Protein AF-A0AAV7I425-F1 (afdb_monomer)

Secondary structure (DSSP, 8-state):
----TTHHHHS-TT-S-EEEEEEE--GGGHHHHHHH---PPPTT---TT-TTSS-EEEBS-HHHHHTTS--EEETTEEEEEEEEEEEE--SEEEESS----S-PPTT--EEEE-EEEEEEEEEEEGGGEEEEEEEEEEPP-SS--SEEE-EEEES-GGGEEEEEEEEEEEP---

Foldseek 3Di:
DDDAPCLVVLAPLPFDDKAFWKAAAEPVCVVVCRNPNDDFDDPPDDDDPPLAEGFGKTFLDPVVSVVRFCWDQDPNWTKGKMFTKTFRQHAEDEDQGRDHHPDDDPRGFKYKHDAQKDQPDWDADPSRYIRGDDDIDGDDDPDHGPHHGMMMTGDDSSRIDTDDMDMDTDDDDD

pLDDT: mean 83.62, std 12.72, range [45.97, 97.69]

Structure (mmCIF, N/CA/C/O backbone):
data_AF-A0AAV7I425-F1
#
_entry.id   AF-A0AAV7I425-F1
#
loop_
_atom_site.group_PDB
_atom_site.id
_atom_site.type_symbol
_atom_site.label_atom_id
_atom_site.label_alt_id
_atom_site.label_comp_id
_atom_site.label_asym_id
_atom_site.label_entity_id
_atom_site.label_seq_id
_atom_site.pdbx_PDB_ins_code
_atom_site.Cartn_x
_atom_site.Cartn_y
_atom_site.Cartn_z
_atom_site.occupancy
_atom_site.B_iso_or_equiv
_atom_site.auth_seq_id
_atom_site.auth_comp_id
_atom_site.auth_asym_id
_atom_site.auth_atom_id
_atom_site.pdbx_PDB_model_num
ATOM 1 N N . MET A 1 1 ? -5.004 -18.587 -1.467 1.00 57.72 1 MET A N 1
ATOM 2 C CA . MET A 1 1 ? -5.649 -17.370 -0.925 1.00 57.72 1 MET A CA 1
ATOM 3 C C . MET A 1 1 ? -5.497 -17.418 0.582 1.00 57.72 1 MET A C 1
ATOM 5 O O . MET A 1 1 ? -5.727 -18.481 1.142 1.00 57.72 1 MET A O 1
ATOM 9 N N . ILE A 1 2 ? -5.038 -16.337 1.207 1.00 72.25 2 ILE A N 1
ATOM 10 C CA . ILE A 1 2 ? -4.868 -16.269 2.665 1.00 72.25 2 ILE A CA 1
ATOM 11 C C . ILE A 1 2 ? -6.110 -15.619 3.266 1.00 72.25 2 ILE A C 1
ATOM 13 O O . ILE A 1 2 ? -6.650 -14.676 2.691 1.00 72.25 2 ILE A O 1
ATOM 17 N N . GLN A 1 3 ? -6.560 -16.144 4.402 1.00 70.25 3 GLN A N 1
ATOM 18 C CA . GLN A 1 3 ? -7.643 -15.579 5.194 1.00 70.25 3 GLN A CA 1
ATOM 19 C C . GLN A 1 3 ? -7.211 -15.620 6.658 1.00 70.25 3 GLN A C 1
ATOM 21 O O . GLN A 1 3 ? -7.128 -16.701 7.243 1.00 70.25 3 GLN A O 1
ATOM 26 N N . GLN A 1 4 ? -6.870 -14.466 7.237 1.00 68.38 4 GLN A N 1
ATOM 27 C CA . GLN A 1 4 ? -6.530 -14.410 8.657 1.00 68.38 4 GLN A CA 1
ATOM 28 C C . GLN A 1 4 ? -7.806 -14.423 9.508 1.00 68.38 4 GLN A C 1
ATOM 30 O O . GLN A 1 4 ? -8.849 -13.883 9.125 1.00 68.38 4 GLN A O 1
ATOM 35 N N . HIS A 1 5 ? -7.731 -15.047 10.683 1.00 68.75 5 HIS A N 1
ATOM 36 C CA . HIS A 1 5 ? -8.855 -15.102 11.614 1.00 68.75 5 HIS A CA 1
ATOM 37 C C . HIS A 1 5 ? -9.256 -13.682 12.064 1.00 68.75 5 HIS A C 1
ATOM 39 O O . HIS A 1 5 ? -8.399 -12.898 12.466 1.00 68.75 5 HIS A O 1
ATOM 45 N N . GLY A 1 6 ? -10.545 -13.335 11.955 1.00 63.22 6 GLY A N 1
ATOM 46 C CA . GLY A 1 6 ? -11.084 -12.010 12.309 1.00 63.22 6 GLY A CA 1
ATOM 47 C C . GLY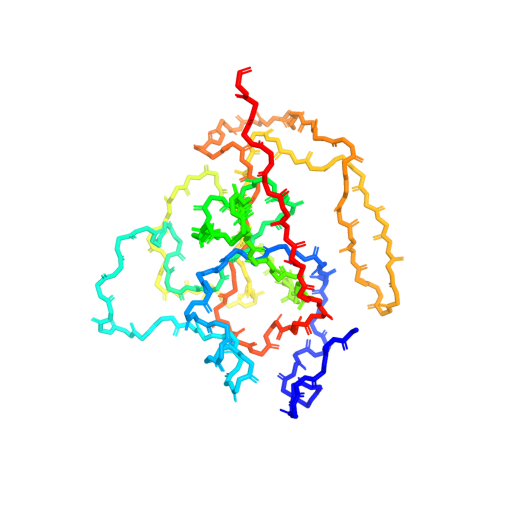 A 1 6 ? -10.760 -10.867 11.331 1.00 63.22 6 GLY A C 1
ATOM 48 O O . GLY A 1 6 ? -11.238 -9.749 11.510 1.00 63.22 6 GLY A O 1
ATOM 49 N N . GLU A 1 7 ? -9.976 -11.097 10.275 1.00 67.31 7 GLU A N 1
ATOM 50 C CA . GLU A 1 7 ? -9.596 -10.049 9.309 1.00 67.31 7 GLU A CA 1
ATOM 51 C C . GLU A 1 7 ? -10.793 -9.567 8.478 1.00 67.31 7 GLU A C 1
ATOM 53 O O . GLU A 1 7 ? -10.929 -8.378 8.206 1.00 67.31 7 GLU A O 1
ATOM 58 N N . GLU A 1 8 ? -11.715 -10.474 8.144 1.00 69.31 8 GLU A N 1
ATOM 59 C CA . GLU A 1 8 ? -12.950 -10.136 7.426 1.00 69.31 8 GLU A CA 1
ATOM 60 C C . GLU A 1 8 ? -13.900 -9.270 8.268 1.00 69.31 8 GLU A C 1
ATOM 62 O O . GLU A 1 8 ? -14.681 -8.512 7.704 1.00 69.31 8 GLU A O 1
ATOM 67 N N . GLU A 1 9 ? -13.857 -9.367 9.595 1.00 69.06 9 GLU A N 1
ATOM 68 C CA . GLU A 1 9 ? -14.696 -8.568 10.502 1.00 69.06 9 GLU A CA 1
ATOM 69 C C . GLU A 1 9 ? -14.086 -7.186 10.758 1.00 69.06 9 GLU A C 1
ATOM 71 O O . GLU A 1 9 ? -14.808 -6.199 10.851 1.00 69.06 9 GLU A O 1
ATOM 76 N N . ASN A 1 10 ? -12.753 -7.104 10.801 1.00 75.06 10 ASN A N 1
ATOM 77 C CA . ASN A 1 10 ? -12.026 -5.866 11.075 1.00 75.06 10 ASN A CA 1
ATOM 78 C C . ASN A 1 10 ? -11.752 -5.013 9.825 1.00 75.06 10 ASN A C 1
ATOM 80 O O . ASN A 1 10 ? -11.368 -3.852 9.956 1.00 75.06 10 ASN A O 1
ATOM 84 N N . TYR A 1 11 ? -11.912 -5.560 8.617 1.00 82.25 11 TYR A N 1
ATOM 85 C CA . TYR A 1 11 ? -11.656 -4.829 7.377 1.00 82.25 11 TYR A CA 1
ATOM 86 C C . TYR A 1 11 ? -12.720 -3.752 7.113 1.00 82.25 11 TYR A C 1
ATOM 88 O O . TYR A 1 11 ? -13.919 -4.013 7.192 1.00 82.25 11 TYR A O 1
ATOM 96 N N . THR A 1 12 ? -12.297 -2.541 6.733 1.00 82.88 12 THR A N 1
ATOM 97 C CA . THR A 1 12 ? -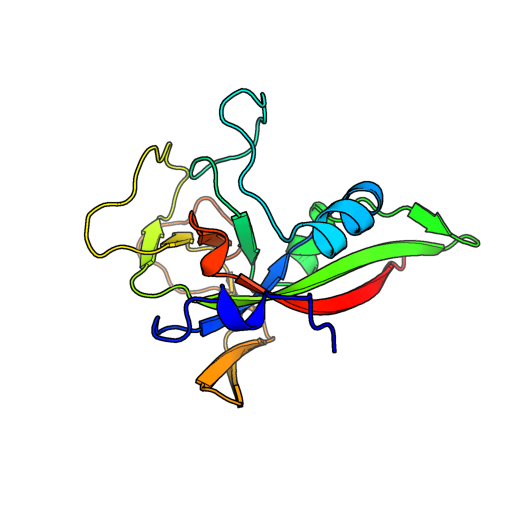13.196 -1.408 6.448 1.00 82.88 12 THR A CA 1
ATOM 98 C C . THR A 1 12 ? -13.925 -1.602 5.109 1.00 82.88 12 THR A C 1
ATOM 100 O O . THR A 1 12 ? -13.561 -1.017 4.087 1.00 82.88 12 THR A O 1
ATOM 103 N N . LYS A 1 13 ? -14.956 -2.456 5.096 1.00 74.94 13 LYS A N 1
ATOM 104 C CA . LYS A 1 13 ? -15.663 -2.882 3.874 1.00 74.94 13 LYS A CA 1
ATOM 105 C C . LYS A 1 13 ? -16.348 -1.743 3.131 1.00 74.94 13 LYS A C 1
ATOM 107 O O . LYS A 1 13 ? -16.408 -1.807 1.903 1.00 74.94 13 LYS A O 1
ATOM 112 N N . ASP A 1 14 ? -16.807 -0.727 3.845 1.00 85.12 14 ASP A N 1
ATOM 113 C CA . ASP A 1 14 ? -17.615 0.354 3.273 1.00 85.12 14 ASP A CA 1
ATOM 114 C C . ASP A 1 14 ? -16.767 1.457 2.628 1.00 85.12 14 ASP A C 1
ATOM 116 O O . ASP A 1 14 ? -17.280 2.317 1.913 1.00 85.12 14 ASP A O 1
ATOM 120 N N . LEU A 1 15 ? -15.448 1.430 2.840 1.00 92.94 15 LEU A N 1
ATOM 121 C CA . LEU A 1 15 ? -14.556 2.419 2.260 1.00 92.94 15 LEU A CA 1
ATOM 122 C C . LEU A 1 15 ? -14.300 2.109 0.774 1.00 92.94 15 LEU A C 1
ATOM 124 O O . LEU A 1 15 ? -13.915 0.999 0.400 1.00 92.94 15 LEU A O 1
ATOM 128 N N . HIS A 1 16 ? -14.522 3.107 -0.079 1.00 94.62 16 HIS A N 1
ATOM 129 C CA . HIS A 1 16 ? -14.352 3.022 -1.532 1.00 94.62 16 HIS A CA 1
ATOM 130 C C . HIS A 1 16 ? -12.867 3.047 -1.957 1.00 94.62 16 HIS A C 1
ATOM 132 O O . HIS A 1 16 ? -11.968 3.128 -1.117 1.00 94.62 16 HIS A O 1
ATOM 138 N N . ASN A 1 17 ? -12.606 3.015 -3.274 1.00 96.44 17 ASN A N 1
ATOM 139 C CA . ASN A 1 17 ? -11.257 3.060 -3.862 1.00 96.44 17 ASN A CA 1
ATOM 140 C C . ASN A 1 17 ? -10.358 1.944 -3.298 1.00 96.44 17 ASN A C 1
ATOM 142 O O . ASN A 1 17 ? -9.374 2.184 -2.594 1.00 96.44 17 ASN A O 1
ATOM 146 N N . LYS A 1 18 ? -10.752 0.695 -3.565 1.00 96.75 18 LYS A N 1
ATOM 147 C CA . LYS A 1 18 ? -10.003 -0.491 -3.147 1.00 96.75 18 LYS A CA 1
ATOM 148 C C . LYS A 1 18 ? -9.031 -0.888 -4.242 1.00 96.75 18 LYS A C 1
ATOM 150 O O . LYS A 1 18 ? -9.445 -1.079 -5.382 1.00 96.75 18 LYS A O 1
ATOM 155 N N . LYS A 1 19 ? -7.759 -1.061 -3.889 1.00 97.00 19 LYS A N 1
ATOM 156 C CA . LYS A 1 19 ? -6.721 -1.531 -4.813 1.00 97.00 19 LYS A CA 1
ATOM 157 C C . LYS A 1 19 ? -6.030 -2.774 -4.271 1.00 97.00 19 LYS A C 1
ATOM 159 O O . LYS A 1 19 ? -5.802 -2.873 -3.067 1.00 97.00 19 LYS A O 1
ATOM 164 N N . LEU A 1 20 ? -5.657 -3.696 -5.151 1.00 96.62 20 LEU A N 1
ATOM 165 C CA . LEU A 1 20 ? -4.723 -4.767 -4.825 1.00 96.62 20 LEU A CA 1
ATOM 166 C C . LEU A 1 20 ? -3.296 -4.241 -5.027 1.00 96.62 20 LEU A C 1
ATOM 168 O O . LEU A 1 20 ? -2.914 -3.884 -6.139 1.00 96.62 20 LEU A O 1
ATOM 172 N N . LEU A 1 21 ? -2.526 -4.141 -3.946 1.00 96.19 21 LEU A N 1
ATOM 173 C CA . LEU A 1 21 ? -1.213 -3.499 -3.933 1.00 96.19 21 LEU A CA 1
ATOM 174 C C . LEU A 1 21 ? -0.157 -4.385 -3.273 1.00 96.19 21 LEU A C 1
ATOM 176 O O . LEU A 1 21 ? -0.451 -5.193 -2.393 1.00 96.19 21 LEU A O 1
ATOM 180 N N . TRP A 1 22 ? 1.093 -4.182 -3.673 1.00 94.50 22 TRP A N 1
ATOM 181 C CA . TRP A 1 22 ? 2.248 -4.898 -3.153 1.00 94.50 22 TRP A CA 1
ATOM 182 C C . TRP A 1 22 ? 2.742 -4.308 -1.833 1.00 94.50 22 TRP A C 1
ATOM 184 O O . TRP A 1 22 ? 2.878 -3.088 -1.695 1.00 94.50 22 TRP A O 1
ATOM 194 N N . HIS A 1 23 ? 3.093 -5.189 -0.901 1.00 92.19 23 HIS A N 1
ATOM 195 C CA . HIS A 1 23 ? 3.822 -4.880 0.323 1.00 92.19 23 HIS A CA 1
ATOM 196 C C . HIS A 1 23 ? 5.045 -5.798 0.435 1.00 92.19 23 HIS A C 1
ATOM 198 O O . HIS A 1 23 ? 4.912 -7.015 0.564 1.00 92.19 23 HIS A O 1
ATOM 204 N N . GLY A 1 24 ? 6.238 -5.208 0.372 1.00 85.88 24 GLY A N 1
ATOM 205 C CA . GLY A 1 24 ? 7.495 -5.920 0.597 1.00 85.88 24 GLY A CA 1
ATOM 206 C C . GLY A 1 24 ? 7.820 -5.995 2.083 1.00 85.88 24 GLY A C 1
ATOM 207 O O . GLY A 1 24 ? 7.671 -5.004 2.801 1.00 85.88 24 GLY A O 1
ATOM 208 N N . THR A 1 25 ? 8.265 -7.155 2.557 1.00 82.00 25 THR A N 1
ATOM 209 C CA . THR A 1 25 ? 8.626 -7.346 3.965 1.00 82.00 25 THR A CA 1
ATOM 210 C C . THR A 1 25 ? 9.740 -8.373 4.110 1.00 82.00 25 THR A C 1
ATOM 212 O O . THR A 1 25 ? 9.956 -9.222 3.253 1.00 82.00 25 THR A O 1
ATOM 215 N N . ARG A 1 26 ? 10.472 -8.305 5.220 1.00 80.81 26 ARG A N 1
ATOM 216 C CA . ARG A 1 26 ? 11.524 -9.278 5.530 1.00 80.81 26 ARG A CA 1
ATOM 217 C C . ARG A 1 26 ? 10.900 -10.603 5.960 1.00 80.81 26 ARG A C 1
ATOM 219 O O . ARG A 1 26 ? 9.898 -10.595 6.674 1.00 80.81 26 ARG A O 1
ATOM 226 N N . LEU A 1 27 ? 11.542 -11.725 5.623 1.00 81.12 27 LEU A N 1
ATOM 227 C CA . LEU A 1 27 ? 11.035 -13.060 5.969 1.00 81.12 27 LEU A CA 1
ATOM 228 C C . LEU A 1 27 ? 10.745 -13.215 7.471 1.00 81.12 27 LEU A C 1
ATOM 230 O O . LEU A 1 27 ? 9.708 -13.747 7.857 1.00 81.12 27 LEU A O 1
ATOM 234 N N . ASN A 1 28 ? 11.620 -12.681 8.326 1.00 82.25 28 ASN A N 1
ATOM 235 C CA . ASN A 1 28 ? 11.466 -12.745 9.781 1.00 82.25 28 ASN A CA 1
ATOM 236 C C . ASN A 1 28 ? 10.196 -12.047 10.310 1.00 82.25 28 ASN A C 1
ATOM 238 O O . ASN A 1 28 ? 9.765 -12.330 11.426 1.00 82.25 28 ASN A O 1
ATOM 242 N N . ASN A 1 29 ? 9.577 -11.164 9.524 1.00 84.56 29 ASN A N 1
ATOM 243 C CA . ASN A 1 29 ? 8.336 -10.492 9.896 1.00 84.56 29 ASN A CA 1
ATOM 244 C C . ASN A 1 29 ? 7.090 -11.325 9.563 1.00 84.56 29 ASN A C 1
ATOM 246 O O . ASN A 1 29 ? 6.024 -11.049 10.110 1.00 84.56 29 ASN A O 1
ATOM 250 N N . ILE A 1 30 ? 7.192 -12.325 8.681 1.00 85.62 30 ILE A N 1
ATOM 251 C CA . ILE A 1 30 ? 6.034 -13.039 8.124 1.00 85.62 30 ILE A CA 1
ATOM 252 C C . ILE A 1 30 ? 5.207 -13.734 9.212 1.00 85.62 30 ILE A C 1
ATOM 254 O O . ILE A 1 30 ? 3.988 -13.578 9.240 1.00 85.62 30 ILE A O 1
ATOM 258 N N . GLY A 1 31 ? 5.846 -14.410 10.172 1.00 85.88 31 GLY A N 1
ATOM 259 C CA . GLY A 1 31 ? 5.131 -15.046 11.289 1.00 85.88 31 GLY A CA 1
ATOM 260 C C . GLY A 1 31 ? 4.355 -14.046 12.162 1.00 85.88 31 GLY A C 1
ATOM 261 O O . GLY A 1 31 ? 3.226 -14.308 12.584 1.00 85.88 31 GLY A O 1
ATOM 262 N N . ALA A 1 32 ? 4.916 -12.855 12.390 1.00 86.56 32 ALA A N 1
ATOM 263 C CA . ALA A 1 32 ? 4.232 -11.788 13.122 1.00 86.56 32 ALA A CA 1
ATOM 264 C C . ALA A 1 32 ? 3.068 -11.193 12.312 1.00 86.56 32 ALA A C 1
ATOM 266 O O . ALA A 1 32 ? 2.002 -10.942 12.869 1.00 86.56 32 ALA A O 1
ATOM 267 N N . ILE A 1 33 ? 3.257 -11.008 11.003 1.00 88.25 33 ILE A N 1
ATOM 268 C CA . ILE A 1 33 ? 2.229 -10.492 10.093 1.00 88.25 33 ILE A CA 1
ATOM 269 C C . ILE A 1 33 ? 1.053 -11.467 9.979 1.00 88.25 33 ILE A C 1
ATOM 271 O O . ILE A 1 33 ? -0.091 -11.023 9.964 1.00 88.25 33 ILE A O 1
ATOM 275 N N . PHE A 1 34 ? 1.296 -12.780 9.942 1.00 86.50 34 PHE A N 1
ATOM 276 C CA . PHE A 1 34 ? 0.209 -13.762 9.876 1.00 86.50 34 PHE A CA 1
ATOM 277 C C . PHE A 1 34 ? -0.524 -13.971 11.191 1.00 86.50 34 PHE A C 1
ATOM 279 O O . PHE A 1 34 ? -1.721 -14.236 11.175 1.00 86.50 34 PHE A O 1
ATOM 286 N N . SER A 1 35 ? 0.163 -13.820 12.323 1.00 85.19 35 SER A N 1
ATOM 287 C CA . SER A 1 35 ? -0.485 -13.948 13.631 1.00 85.19 35 SER A CA 1
ATOM 288 C C . SER A 1 35 ? -1.235 -12.689 14.065 1.00 85.19 35 SER A C 1
ATOM 290 O O . SER A 1 35 ? -2.166 -12.786 14.859 1.00 85.19 35 SER A O 1
ATOM 292 N N . LYS A 1 36 ? -0.811 -11.500 13.617 1.00 86.00 36 LYS A N 1
ATOM 293 C CA . LYS A 1 36 ? -1.278 -10.221 14.179 1.00 86.00 36 LYS A CA 1
ATOM 294 C C . LYS A 1 36 ? -1.672 -9.168 13.138 1.00 86.00 36 LYS A C 1
ATOM 296 O O . LYS A 1 36 ? -1.964 -8.039 13.538 1.00 86.00 36 LYS A O 1
ATOM 301 N N . GLY A 1 37 ? -1.638 -9.498 11.850 1.00 88.25 37 GLY A N 1
ATOM 302 C CA . GLY A 1 37 ? -1.861 -8.561 10.751 1.00 88.25 37 GLY A CA 1
ATOM 303 C C . GLY A 1 37 ? -0.708 -7.571 10.534 1.00 88.25 37 GLY A C 1
ATOM 304 O O . GLY A 1 37 ? 0.276 -7.524 11.281 1.00 88.25 37 GLY A O 1
ATOM 305 N N . LEU A 1 38 ? -0.837 -6.741 9.495 1.00 89.38 38 LEU A N 1
ATOM 306 C CA . LEU A 1 38 ? 0.068 -5.610 9.265 1.00 89.38 38 LEU A CA 1
ATOM 307 C C . LEU A 1 38 ? -0.194 -4.520 10.308 1.00 89.38 38 LEU A C 1
ATOM 309 O O . LEU A 1 38 ? -1.323 -4.071 10.485 1.00 89.38 38 LEU A O 1
ATOM 313 N N . LYS A 1 39 ? 0.861 -4.064 10.987 1.00 87.38 39 LYS A N 1
ATOM 314 C CA . LYS A 1 39 ? 0.759 -3.049 12.042 1.00 87.38 39 LYS A CA 1
ATOM 315 C C . LYS A 1 39 ? 1.520 -1.789 11.684 1.00 87.38 39 LYS A C 1
ATOM 317 O O . LYS A 1 39 ? 2.590 -1.832 11.082 1.00 87.38 39 LYS A O 1
ATOM 322 N N . ILE A 1 40 ? 0.985 -0.662 12.137 1.00 85.62 40 ILE A N 1
ATOM 323 C CA . ILE A 1 40 ? 1.712 0.603 12.134 1.00 85.62 40 ILE A CA 1
ATOM 324 C C . ILE A 1 40 ? 2.827 0.505 13.169 1.00 85.62 40 ILE A C 1
ATOM 326 O O . ILE A 1 40 ? 2.614 0.038 14.290 1.00 85.62 40 ILE A O 1
ATOM 330 N N . CYS A 1 41 ? 4.026 0.940 12.786 1.00 72.50 41 CYS A N 1
ATOM 331 C CA . CYS A 1 41 ? 5.167 0.938 13.689 1.00 72.50 41 CYS A CA 1
ATOM 332 C C . CYS A 1 41 ? 4.855 1.744 14.964 1.00 72.50 41 CYS A C 1
ATOM 334 O O . CYS A 1 41 ? 4.352 2.868 14.865 1.00 72.50 41 CYS A O 1
ATOM 336 N N . PRO A 1 42 ? 5.204 1.231 16.158 1.00 66.06 42 PRO A N 1
ATOM 337 C CA . PRO A 1 42 ? 4.934 1.923 17.410 1.00 66.06 42 PRO A CA 1
ATOM 338 C C . PRO A 1 42 ? 5.620 3.298 17.476 1.00 66.06 42 PRO A C 1
ATOM 340 O O . PRO A 1 42 ? 6.656 3.553 16.845 1.00 66.06 42 PRO A O 1
ATOM 343 N N . LEU A 1 43 ? 5.045 4.211 18.267 1.00 59.12 43 LEU A N 1
ATOM 344 C CA . LEU A 1 43 ? 5.496 5.606 18.386 1.00 59.12 43 LEU A CA 1
ATOM 345 C C . LEU A 1 43 ? 6.965 5.738 18.823 1.00 59.12 43 LEU A C 1
ATOM 347 O O . LEU A 1 43 ? 7.636 6.670 18.384 1.00 59.12 43 LEU A O 1
ATOM 351 N N . ASN A 1 44 ? 7.498 4.752 19.543 1.00 58.78 44 ASN A N 1
ATOM 352 C CA . ASN A 1 44 ? 8.863 4.776 20.075 1.00 58.78 44 ASN A CA 1
ATOM 353 C C . ASN A 1 44 ? 9.914 4.172 19.125 1.00 58.78 44 ASN A C 1
ATOM 355 O O . ASN A 1 44 ? 11.111 4.272 19.385 1.00 58.78 44 ASN A O 1
ATOM 359 N N . ALA A 1 45 ? 9.499 3.548 18.016 1.00 59.97 45 ALA A N 1
ATOM 360 C CA . ALA A 1 45 ? 10.436 2.947 17.075 1.00 59.97 45 ALA A CA 1
ATOM 361 C C . ALA A 1 45 ? 11.191 4.025 16.273 1.00 59.97 45 ALA A C 1
ATOM 363 O O . ALA A 1 45 ? 10.572 4.859 15.597 1.00 59.97 45 ALA A O 1
ATOM 364 N N . LYS A 1 46 ? 12.530 3.987 16.342 1.00 48.47 46 LYS A N 1
ATOM 365 C CA . LYS A 1 46 ? 13.447 4.819 15.549 1.00 48.47 46 LYS A CA 1
ATOM 366 C C . LYS A 1 46 ? 13.588 4.218 14.149 1.00 48.47 46 LYS A C 1
ATOM 368 O O . LYS A 1 46 ? 14.505 3.449 13.886 1.00 48.47 46 LYS A O 1
ATOM 373 N N . HIS A 1 47 ? 12.665 4.551 13.255 1.00 55.44 47 HIS A N 1
ATOM 374 C CA . HIS A 1 47 ? 12.786 4.197 11.842 1.00 55.44 47 HIS A CA 1
ATOM 375 C C . HIS A 1 47 ? 13.079 5.444 11.013 1.00 55.44 47 HIS A C 1
ATOM 377 O O . HIS A 1 47 ? 12.248 6.348 10.918 1.00 55.44 47 HIS A O 1
ATOM 383 N N . THR A 1 48 ? 14.257 5.468 10.397 1.00 46.59 48 THR A N 1
ATOM 384 C CA . THR A 1 48 ? 14.557 6.318 9.247 1.00 46.59 48 THR A CA 1
ATOM 385 C C . THR A 1 48 ? 13.839 5.726 8.024 1.00 46.59 48 THR A C 1
ATOM 387 O O . THR A 1 48 ? 13.841 4.512 7.836 1.00 46.59 48 THR A O 1
ATOM 390 N N . GLY A 1 49 ? 13.149 6.551 7.224 1.00 58.34 49 GLY A N 1
ATOM 391 C CA . GLY A 1 49 ? 12.489 6.106 5.977 1.00 58.34 49 GLY A CA 1
ATOM 392 C C . GLY A 1 49 ? 10.974 6.334 5.868 1.00 58.34 49 GLY A C 1
ATOM 393 O O . GLY A 1 49 ? 10.414 6.155 4.789 1.00 58.34 49 GLY A O 1
ATOM 394 N N . HIS A 1 50 ? 10.302 6.799 6.925 1.00 68.31 50 HIS A N 1
ATOM 395 C CA . HIS A 1 50 ? 8.880 7.166 6.882 1.00 68.31 50 HIS A CA 1
ATOM 396 C C . HIS A 1 50 ? 8.671 8.576 6.314 1.00 68.31 50 HIS A C 1
ATOM 398 O O . HIS A 1 50 ? 8.389 9.529 7.038 1.00 68.31 50 HIS A O 1
ATOM 404 N N . MET A 1 51 ? 8.807 8.715 4.995 1.00 81.62 51 MET A N 1
ATOM 405 C CA . MET A 1 51 ? 8.702 10.009 4.296 1.00 81.62 51 MET A CA 1
ATOM 406 C C . MET A 1 51 ? 7.306 10.640 4.333 1.00 81.62 51 MET A C 1
ATOM 408 O O . MET A 1 51 ? 7.150 11.765 3.872 1.00 81.62 51 MET A O 1
ATOM 412 N N . PHE A 1 52 ? 6.319 9.907 4.853 1.00 87.00 52 PHE A N 1
ATOM 413 C CA . PHE A 1 52 ? 4.918 10.308 4.981 1.00 87.00 52 PHE A CA 1
ATOM 414 C C . PHE A 1 52 ? 4.358 9.926 6.358 1.00 87.00 52 PHE A C 1
ATOM 416 O O . PHE A 1 52 ? 3.177 9.635 6.491 1.00 87.00 52 PHE A O 1
ATOM 423 N N . GLY A 1 53 ? 5.196 9.900 7.398 1.00 86.69 53 GLY A N 1
ATOM 424 C CA . GLY A 1 53 ? 4.766 9.537 8.751 1.00 86.69 53 GLY A CA 1
ATOM 425 C C . GLY A 1 53 ? 4.581 8.031 8.971 1.00 86.69 53 GLY A C 1
ATOM 426 O O . GLY A 1 53 ? 4.877 7.201 8.116 1.00 86.69 53 GLY A O 1
ATOM 427 N N . LYS A 1 54 ? 4.128 7.659 10.171 1.00 87.12 54 LYS A N 1
ATOM 428 C CA . LYS A 1 54 ? 4.005 6.253 10.585 1.00 87.12 54 LYS A CA 1
ATOM 429 C C . LYS A 1 54 ? 2.735 5.635 10.005 1.00 87.12 54 LYS A C 1
ATOM 431 O O . LYS A 1 54 ? 1.669 5.760 10.595 1.00 87.12 54 LYS A O 1
ATOM 436 N N . GLY A 1 55 ? 2.869 4.967 8.867 1.00 90.44 55 GLY A N 1
ATOM 437 C CA . GLY A 1 55 ? 1.786 4.245 8.205 1.00 90.44 55 GLY A CA 1
ATOM 438 C C . GLY A 1 55 ? 2.244 2.901 7.647 1.00 90.44 55 GLY A C 1
ATOM 439 O O . GLY A 1 55 ? 3.403 2.511 7.800 1.00 90.44 55 GLY A O 1
ATOM 440 N N . ILE A 1 56 ? 1.324 2.194 6.999 1.00 92.38 56 ILE A N 1
ATOM 441 C CA . ILE A 1 56 ? 1.608 0.960 6.263 1.00 92.38 56 ILE A CA 1
ATOM 442 C C . ILE A 1 56 ? 1.735 1.333 4.787 1.00 92.38 56 ILE A C 1
ATOM 444 O O . ILE A 1 56 ? 0.834 1.954 4.221 1.00 92.38 56 ILE A O 1
ATOM 448 N N . TYR A 1 57 ? 2.877 0.996 4.192 1.00 92.44 57 TYR A N 1
ATOM 449 C CA . TYR A 1 57 ? 3.268 1.435 2.855 1.00 92.44 57 TYR A CA 1
ATOM 450 C C . TYR A 1 57 ? 3.035 0.340 1.820 1.00 92.44 57 TYR A C 1
ATOM 452 O O . TYR A 1 57 ? 3.392 -0.819 2.037 1.00 92.44 57 TYR A O 1
ATOM 460 N N . PHE A 1 58 ? 2.498 0.742 0.675 1.00 94.44 58 PHE A N 1
ATOM 461 C CA . PHE A 1 58 ? 2.209 -0.121 -0.461 1.00 94.44 58 PHE A CA 1
ATOM 462 C C . PHE A 1 58 ? 2.650 0.529 -1.770 1.00 94.44 58 PHE A C 1
ATOM 464 O O . PHE A 1 58 ? 2.862 1.743 -1.862 1.00 94.44 58 PHE A O 1
ATOM 471 N N . THR A 1 59 ? 2.748 -0.280 -2.818 1.00 93.00 59 THR A N 1
ATOM 472 C CA . THR A 1 59 ? 3.021 0.186 -4.178 1.00 93.00 59 THR A CA 1
ATOM 473 C C . THR A 1 59 ? 2.261 -0.656 -5.200 1.00 93.00 59 THR A C 1
ATOM 475 O O . THR A 1 59 ? 1.906 -1.800 -4.938 1.00 93.00 59 THR A O 1
ATOM 478 N N . SER A 1 60 ? 2.007 -0.094 -6.377 1.00 90.44 60 SER A N 1
ATOM 479 C CA . SER A 1 60 ? 1.391 -0.810 -7.498 1.00 90.44 60 SER A CA 1
ATOM 480 C C . SER A 1 60 ? 2.408 -1.560 -8.368 1.00 90.44 60 SER A C 1
ATOM 482 O O . SER A 1 60 ? 2.034 -2.084 -9.406 1.00 90.44 60 SER A O 1
ATOM 484 N N . ILE A 1 61 ? 3.694 -1.577 -7.990 1.00 87.38 61 ILE A N 1
ATOM 485 C CA . ILE A 1 61 ? 4.786 -2.137 -8.800 1.00 87.38 61 ILE A CA 1
ATOM 486 C C . ILE A 1 61 ? 5.577 -3.153 -7.977 1.00 87.38 61 ILE A C 1
ATOM 488 O O . ILE A 1 61 ? 6.168 -2.795 -6.955 1.00 87.38 61 ILE A O 1
ATOM 492 N N . SER A 1 62 ? 5.631 -4.398 -8.447 1.00 82.06 62 SER A N 1
ATOM 493 C CA . SER A 1 62 ? 6.315 -5.505 -7.766 1.00 82.06 62 SER A CA 1
ATOM 494 C C . SER A 1 62 ? 7.811 -5.233 -7.567 1.00 82.06 62 SER A C 1
ATOM 496 O O . SER A 1 62 ? 8.294 -5.317 -6.441 1.00 82.06 62 SER A O 1
ATOM 498 N N . LEU A 1 63 ? 8.518 -4.772 -8.608 1.00 76.06 63 LEU A N 1
ATOM 499 C CA . LEU A 1 63 ? 9.962 -4.479 -8.569 1.00 76.06 63 LEU A CA 1
ATOM 500 C C . LEU A 1 63 ? 10.365 -3.520 -7.433 1.00 76.06 63 LEU A C 1
ATOM 502 O O . LEU A 1 63 ? 11.464 -3.586 -6.893 1.00 76.06 63 LEU A O 1
ATOM 506 N N . LYS A 1 64 ? 9.479 -2.603 -7.030 1.00 68.81 64 LYS A N 1
ATOM 507 C CA . LYS A 1 64 ? 9.764 -1.700 -5.908 1.00 68.81 64 LYS A CA 1
ATOM 508 C C . LYS A 1 64 ? 9.554 -2.368 -4.551 1.00 68.81 64 LYS A C 1
ATOM 510 O O . LYS A 1 64 ? 10.260 -2.023 -3.606 1.00 68.81 64 LYS A O 1
ATOM 515 N N . ALA A 1 65 ? 8.574 -3.257 -4.439 1.00 63.09 65 ALA A N 1
ATOM 516 C CA . ALA A 1 65 ? 8.333 -4.012 -3.216 1.00 63.09 65 ALA A CA 1
ATOM 517 C C . ALA A 1 65 ? 9.436 -5.056 -2.961 1.00 63.09 65 ALA A C 1
ATOM 519 O O . ALA A 1 65 ? 9.734 -5.336 -1.799 1.00 63.09 65 ALA A O 1
ATOM 520 N N . ASP A 1 66 ? 10.115 -5.530 -4.006 1.00 59.62 66 ASP A N 1
ATOM 521 C CA . ASP A 1 66 ? 11.331 -6.341 -3.884 1.00 59.62 66 ASP A CA 1
ATOM 522 C C . ASP A 1 66 ? 12.426 -5.642 -3.053 1.00 59.62 66 ASP A C 1
ATOM 524 O O . ASP A 1 66 ? 12.899 -6.200 -2.072 1.00 59.62 66 ASP A O 1
ATOM 528 N N . ASN A 1 67 ? 12.707 -4.352 -3.283 1.00 59.88 67 ASN A N 1
ATOM 529 C CA . ASN A 1 67 ? 13.717 -3.606 -2.502 1.00 59.88 67 ASN A CA 1
ATOM 530 C C . ASN A 1 67 ? 13.513 -3.639 -0.967 1.00 59.88 67 ASN A C 1
ATOM 532 O O . ASN A 1 67 ? 14.437 -3.347 -0.204 1.00 59.88 67 ASN A O 1
ATOM 536 N N . TYR A 1 68 ? 12.295 -3.932 -0.497 1.00 59.75 68 TYR A N 1
ATOM 537 C CA . TYR A 1 68 ? 11.966 -4.074 0.927 1.00 59.75 68 TYR A CA 1
ATOM 538 C C . TYR A 1 68 ? 11.907 -5.534 1.397 1.00 59.75 68 TYR A C 1
ATOM 540 O O . TYR A 1 68 ? 11.957 -5.800 2.605 1.00 59.75 68 TYR A O 1
ATOM 548 N N . SER A 1 69 ? 11.829 -6.467 0.457 1.00 60.81 69 SER A N 1
ATOM 549 C CA . SER A 1 69 ? 11.891 -7.903 0.674 1.00 60.81 69 SER A CA 1
ATOM 550 C C . SER A 1 69 ? 13.361 -8.278 0.789 1.00 60.81 69 SER A C 1
ATOM 552 O O . SER 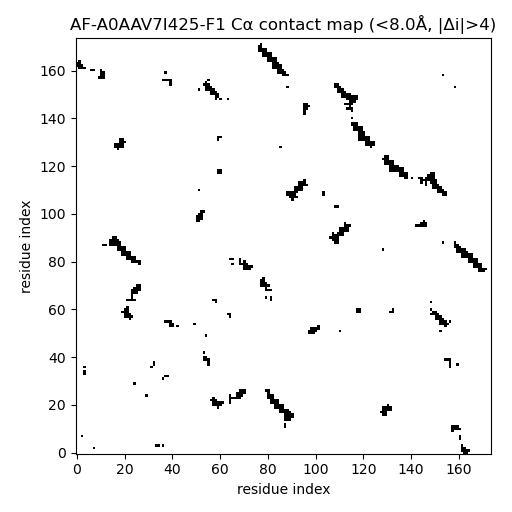A 1 69 ? 14.063 -8.440 -0.196 1.00 60.81 69 SER A O 1
ATOM 554 N N . LYS A 1 70 ? 13.888 -8.344 2.019 1.00 62.31 70 LYS A N 1
ATOM 555 C CA . LYS A 1 70 ? 15.253 -8.857 2.191 1.00 62.31 70 LYS A CA 1
ATOM 556 C C . LYS A 1 70 ? 15.263 -10.323 1.790 1.00 62.31 70 LYS A C 1
ATOM 558 O O . LYS A 1 70 ? 14.717 -11.150 2.523 1.00 62.31 70 LYS A O 1
ATOM 563 N N . SER A 1 71 ? 15.883 -10.597 0.657 1.00 61.19 71 SER A N 1
ATOM 564 C CA . SER A 1 71 ? 16.005 -11.932 0.113 1.00 61.19 71 SER A CA 1
ATOM 565 C C . SER A 1 71 ? 16.970 -12.780 0.941 1.00 61.19 71 SER A C 1
ATOM 567 O O . SER A 1 71 ? 17.929 -12.269 1.529 1.00 61.19 71 SER A O 1
ATOM 569 N N . LEU A 1 72 ? 16.698 -14.078 1.018 1.00 59.44 72 LEU A N 1
ATOM 570 C CA . LEU A 1 72 ? 17.584 -15.073 1.614 1.00 59.44 72 LEU A CA 1
ATOM 571 C C . LEU A 1 72 ? 18.101 -15.996 0.522 1.00 59.44 72 LEU A C 1
ATOM 573 O O . LEU A 1 72 ? 17.399 -16.262 -0.446 1.00 59.44 72 LEU A O 1
ATOM 577 N N . VAL A 1 73 ? 19.321 -16.498 0.687 1.00 60.47 73 VAL A N 1
ATOM 578 C CA . VAL A 1 73 ? 19.832 -17.557 -0.183 1.00 60.47 73 VAL A CA 1
ATOM 579 C C . VAL A 1 73 ? 19.264 -18.883 0.313 1.00 60.47 73 VAL A C 1
ATOM 581 O O . VAL A 1 73 ? 19.583 -19.324 1.417 1.00 60.47 73 VAL A O 1
ATOM 584 N N . CYS A 1 74 ? 18.426 -19.514 -0.499 1.00 56.56 74 CYS A N 1
ATOM 585 C CA . CYS A 1 74 ? 17.865 -20.836 -0.263 1.00 56.56 74 CYS A CA 1
ATOM 586 C C . CYS A 1 74 ? 18.258 -21.737 -1.437 1.00 56.56 74 CYS A C 1
ATOM 588 O O . CYS A 1 74 ? 17.946 -21.439 -2.585 1.00 56.56 74 CYS A O 1
ATOM 590 N N . ASN A 1 75 ? 18.977 -22.829 -1.158 1.00 60.12 75 ASN A N 1
ATOM 591 C CA . ASN A 1 75 ? 19.460 -23.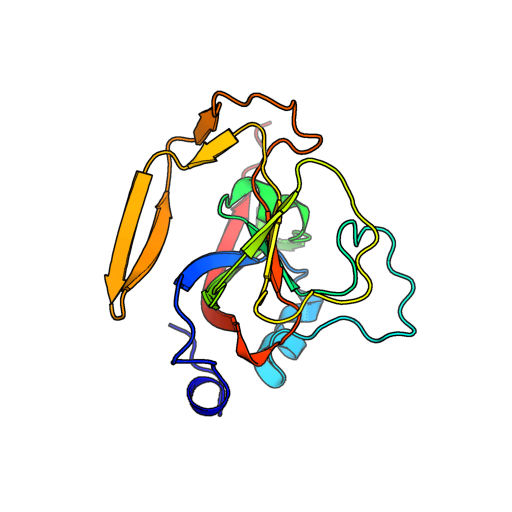785 -2.168 1.00 60.12 75 ASN A CA 1
ATOM 592 C C . ASN A 1 75 ? 20.258 -23.147 -3.327 1.00 60.12 75 ASN A C 1
ATOM 594 O O . ASN A 1 75 ? 20.182 -23.607 -4.460 1.00 60.12 75 ASN A O 1
ATOM 598 N N . GLY A 1 76 ? 21.014 -22.080 -3.050 1.00 64.44 76 GLY A N 1
ATOM 599 C CA . GLY A 1 76 ? 21.790 -21.349 -4.060 1.00 64.44 76 GLY A CA 1
ATOM 600 C C . GLY A 1 76 ? 21.011 -20.263 -4.812 1.00 64.44 76 GLY A C 1
ATOM 601 O O . GLY A 1 76 ? 21.643 -19.441 -5.467 1.00 64.44 76 GLY A O 1
ATOM 602 N N . ASN A 1 77 ? 19.685 -20.188 -4.649 1.00 64.81 77 ASN A N 1
ATOM 603 C CA . ASN A 1 77 ? 18.838 -19.163 -5.259 1.00 64.81 77 ASN A CA 1
ATOM 604 C C . ASN A 1 77 ? 18.467 -18.078 -4.252 1.00 64.81 77 ASN A C 1
ATOM 606 O O . ASN A 1 77 ? 18.245 -18.343 -3.068 1.00 64.81 77 ASN A O 1
ATOM 610 N N . LEU A 1 78 ? 18.379 -16.840 -4.726 1.00 70.38 78 LEU A N 1
ATOM 611 C CA . LEU A 1 78 ? 17.956 -15.716 -3.910 1.00 70.38 78 LEU A CA 1
ATOM 612 C C . LEU A 1 78 ? 16.420 -15.689 -3.871 1.00 70.38 78 LEU A C 1
ATOM 614 O O . LEU A 1 78 ? 15.789 -15.410 -4.879 1.00 70.38 78 LEU A O 1
ATOM 618 N N . GLN A 1 79 ? 15.811 -15.976 -2.722 1.00 75.44 79 GLN A N 1
ATOM 619 C CA . GLN A 1 79 ? 14.355 -16.032 -2.564 1.00 75.44 79 GLN A CA 1
ATOM 620 C C . GLN A 1 79 ? 13.832 -14.871 -1.722 1.00 75.44 79 GLN A C 1
ATOM 622 O O . GLN A 1 79 ? 14.390 -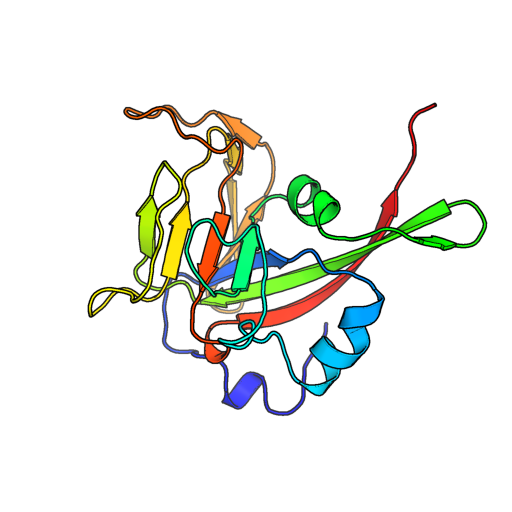14.546 -0.670 1.00 75.44 79 GLN A O 1
ATOM 627 N N . GLY A 1 80 ? 12.727 -14.268 -2.155 1.00 79.06 80 GLY A N 1
ATOM 628 C CA . GLY A 1 80 ? 11.998 -13.237 -1.419 1.00 79.06 80 GLY A CA 1
ATOM 629 C C . GLY A 1 80 ? 10.551 -13.606 -1.162 1.00 79.06 80 GLY A C 1
ATOM 630 O O . GLY A 1 80 ? 9.958 -14.437 -1.847 1.00 79.06 80 GLY A O 1
ATOM 631 N N . ILE A 1 81 ? 9.967 -12.931 -0.173 1.00 83.88 81 ILE A N 1
ATOM 632 C CA . ILE A 1 81 ? 8.532 -12.986 0.079 1.00 83.88 81 ILE A CA 1
ATOM 633 C C . ILE A 1 81 ? 7.943 -11.592 -0.047 1.00 83.88 81 ILE A C 1
ATOM 635 O O . ILE A 1 81 ? 8.369 -10.651 0.620 1.00 83.88 81 ILE 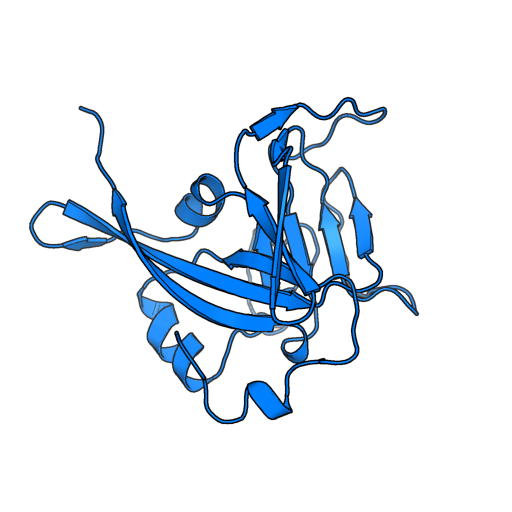A O 1
ATOM 639 N N . MET A 1 82 ? 6.895 -11.503 -0.855 1.00 89.38 82 MET A N 1
ATOM 640 C CA . MET A 1 82 ? 6.083 -10.311 -1.032 1.00 89.38 82 MET A CA 1
ATOM 641 C C . MET A 1 82 ? 4.620 -10.620 -0.735 1.00 89.38 82 MET A C 1
ATOM 643 O O . MET A 1 82 ? 4.155 -11.748 -0.896 1.00 89.38 82 MET A O 1
ATOM 647 N N . LEU A 1 83 ? 3.872 -9.611 -0.298 1.00 92.44 83 LEU A N 1
ATOM 648 C CA . LEU A 1 83 ? 2.439 -9.728 -0.050 1.00 92.44 83 LEU A CA 1
ATOM 649 C C . LEU A 1 83 ? 1.661 -8.924 -1.090 1.00 92.44 83 LEU A C 1
ATOM 651 O O . LEU A 1 83 ? 2.033 -7.793 -1.408 1.00 92.44 83 LEU A O 1
ATOM 655 N N . LEU A 1 84 ? 0.555 -9.490 -1.571 1.00 94.12 84 LEU A N 1
ATOM 656 C CA . LEU A 1 84 ? -0.502 -8.744 -2.251 1.00 94.12 84 LEU A CA 1
ATOM 657 C C . LEU A 1 84 ? -1.645 -8.515 -1.277 1.00 94.12 84 LEU A C 1
ATOM 659 O O . LEU A 1 84 ? -2.244 -9.458 -0.743 1.00 94.12 84 LEU A O 1
ATOM 663 N N . CYS A 1 85 ? -1.959 -7.245 -1.086 1.00 95.25 85 CYS A N 1
ATOM 664 C CA . CYS A 1 85 ? -2.907 -6.783 -0.098 1.00 95.25 85 CYS A CA 1
ATOM 665 C C . CYS A 1 85 ? -4.026 -6.000 -0.774 1.00 95.25 85 CYS A C 1
ATOM 667 O O . CYS A 1 85 ? -3.775 -5.134 -1.607 1.00 95.25 85 CYS A O 1
ATOM 669 N N . GLU A 1 86 ? -5.266 -6.286 -0.402 1.00 95.81 86 GLU A N 1
ATOM 670 C CA . GLU A 1 86 ? -6.410 -5.449 -0.734 1.00 95.81 86 GLU A CA 1
ATOM 671 C C . GLU A 1 86 ? -6.442 -4.270 0.236 1.00 95.81 86 GLU A C 1
ATOM 673 O O . GLU A 1 86 ? -6.575 -4.451 1.446 1.00 95.81 86 GLU A O 1
ATOM 678 N N . VAL A 1 87 ? -6.289 -3.062 -0.296 1.00 96.88 87 VAL A N 1
ATOM 679 C CA . VAL A 1 87 ? -6.153 -1.830 0.480 1.00 96.88 87 VAL A CA 1
ATOM 680 C C . VAL A 1 87 ? -7.316 -0.903 0.153 1.00 96.88 87 VAL A C 1
ATOM 682 O O . VAL A 1 87 ? -7.467 -0.483 -0.992 1.00 96.88 87 VAL A O 1
ATOM 685 N N . ALA A 1 88 ? -8.132 -0.577 1.155 1.00 97.06 88 ALA A N 1
ATOM 686 C CA . ALA A 1 88 ? -9.197 0.413 1.044 1.00 97.06 88 ALA A CA 1
ATOM 687 C C . ALA A 1 88 ? -8.625 1.821 1.254 1.00 97.06 88 ALA A C 1
ATOM 689 O O . ALA A 1 88 ? -8.329 2.232 2.378 1.00 97.06 88 ALA A O 1
ATOM 690 N N . LEU A 1 89 ? -8.437 2.562 0.165 1.00 97.56 89 LEU A N 1
ATOM 691 C CA . LEU A 1 89 ? -7.741 3.849 0.190 1.00 97.56 89 LEU A CA 1
ATOM 692 C C . LEU A 1 89 ? -8.678 5.023 0.482 1.00 97.56 89 LEU A C 1
ATOM 694 O O . LEU A 1 89 ? -8.217 6.031 1.019 1.00 97.56 89 LEU A O 1
ATOM 698 N N . GLY A 1 90 ? -9.964 4.907 0.135 1.00 97.19 90 GLY A N 1
ATOM 699 C CA . GLY A 1 90 ? -10.937 5.994 0.226 1.00 97.19 90 GLY A CA 1
ATOM 700 C C . GLY A 1 90 ? -10.456 7.278 -0.456 1.00 97.19 90 GLY A C 1
ATOM 701 O O . GLY A 1 90 ? -9.708 7.244 -1.440 1.00 97.19 90 GLY A O 1
ATOM 702 N N . ASN A 1 91 ? -10.846 8.419 0.118 1.00 97.69 91 ASN A N 1
ATOM 703 C CA . ASN A 1 91 ? -10.316 9.729 -0.260 1.00 97.69 91 ASN A CA 1
ATOM 704 C C . ASN A 1 91 ? -8.822 9.822 0.072 1.00 97.69 91 ASN A C 1
ATOM 706 O O . ASN A 1 91 ? -8.431 9.763 1.244 1.00 97.69 91 ASN A O 1
ATOM 710 N N . MET A 1 92 ? -8.003 10.012 -0.958 1.00 97.38 92 MET A N 1
ATOM 711 C CA . MET A 1 92 ? -6.552 10.105 -0.829 1.00 97.38 92 MET A CA 1
ATOM 712 C C . MET A 1 92 ? -6.095 11.560 -0.870 1.00 97.38 92 MET A C 1
ATOM 714 O O . MET A 1 92 ? -6.592 12.348 -1.672 1.00 97.38 92 MET A O 1
ATOM 718 N N . LYS A 1 93 ? -5.085 11.902 -0.068 1.00 96.38 93 LYS A N 1
ATOM 719 C CA . LYS A 1 93 ? -4.345 13.158 -0.231 1.00 96.38 93 LYS A CA 1
ATOM 720 C C . LYS A 1 93 ? -3.094 12.923 -1.068 1.00 96.38 93 LYS A C 1
ATOM 722 O O . LYS A 1 93 ? -2.264 12.086 -0.710 1.00 96.38 93 LYS A O 1
ATOM 727 N N . GLU A 1 94 ? -2.976 13.656 -2.172 1.00 95.12 94 GLU A N 1
ATOM 728 C CA . GLU A 1 94 ? -1.873 13.514 -3.121 1.00 95.12 94 GLU A CA 1
ATOM 729 C C . GLU A 1 94 ? -0.651 14.361 -2.733 1.00 95.12 94 GLU A C 1
ATOM 731 O O . GLU A 1 94 ? -0.774 15.535 -2.379 1.00 95.12 94 GLU A O 1
ATOM 736 N N . PHE A 1 95 ? 0.541 13.770 -2.839 1.00 94.25 95 PHE A N 1
ATOM 737 C CA . PHE A 1 95 ? 1.823 14.447 -2.653 1.00 94.25 95 PHE A CA 1
ATOM 738 C C . PHE A 1 95 ? 2.836 14.069 -3.738 1.00 94.25 95 PHE A C 1
ATOM 740 O O . PHE A 1 95 ? 2.896 12.928 -4.188 1.00 94.25 95 PHE A O 1
ATOM 747 N N . TYR A 1 96 ? 3.702 15.021 -4.092 1.00 92.94 96 TYR A N 1
ATOM 748 C CA . TYR A 1 96 ? 4.783 14.846 -5.077 1.00 92.94 96 TYR A CA 1
ATOM 749 C C . TYR A 1 96 ? 6.175 14.741 -4.433 1.00 92.94 96 TYR A C 1
ATOM 751 O O . TYR A 1 96 ? 7.145 14.336 -5.078 1.00 92.94 96 TYR A O 1
ATOM 759 N N . ARG A 1 97 ? 6.295 15.134 -3.161 1.00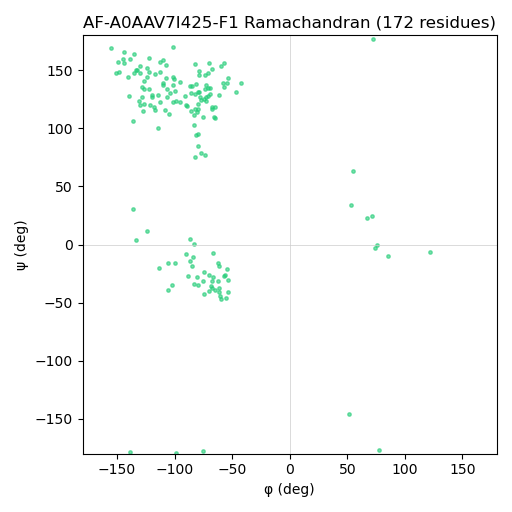 90.44 97 ARG A N 1
ATOM 760 C CA . ARG A 1 97 ? 7.543 15.200 -2.386 1.00 90.44 97 ARG A CA 1
ATOM 761 C C . ARG A 1 97 ? 7.296 14.690 -0.970 1.00 90.44 97 ARG A C 1
ATOM 763 O O . ARG A 1 97 ? 6.148 14.663 -0.531 1.00 90.44 97 ARG A O 1
ATOM 770 N N . ALA A 1 98 ? 8.360 14.289 -0.278 1.00 87.75 98 ALA A N 1
ATOM 771 C CA . ALA A 1 98 ? 8.280 13.845 1.111 1.00 87.75 98 ALA A CA 1
ATOM 772 C C . ALA A 1 98 ? 7.614 14.907 2.004 1.00 87.75 98 ALA A C 1
ATOM 774 O O . ALA A 1 98 ? 7.893 16.100 1.870 1.00 87.75 98 ALA A O 1
ATOM 775 N N . GLN A 1 99 ? 6.755 14.464 2.920 1.00 85.56 99 GLN A N 1
ATOM 776 C CA . GLN A 1 99 ? 6.043 15.322 3.862 1.00 85.56 99 GLN A CA 1
ATOM 777 C C . GLN A 1 99 ? 5.998 14.672 5.239 1.00 85.56 99 GLN A C 1
ATOM 779 O O . GLN A 1 99 ? 5.559 13.535 5.386 1.00 85.56 99 GLN A O 1
ATOM 784 N N . ASN A 1 100 ? 6.408 15.400 6.277 1.00 82.50 100 ASN A N 1
ATOM 785 C CA . ASN A 1 100 ? 6.374 14.876 7.641 1.00 82.50 100 ASN A CA 1
ATOM 786 C C . ASN A 1 100 ? 4.942 14.906 8.203 1.00 82.50 100 ASN A C 1
ATOM 788 O O . ASN A 1 100 ? 4.559 15.801 8.957 1.00 82.50 100 ASN A O 1
ATOM 792 N N . MET A 1 101 ? 4.136 13.931 7.786 1.00 83.06 101 MET A N 1
ATOM 793 C CA . MET A 1 101 ? 2.740 13.802 8.182 1.00 83.06 101 MET A CA 1
ATOM 794 C C . MET A 1 101 ? 2.630 13.303 9.623 1.00 83.06 101 MET A C 1
ATOM 796 O O . MET A 1 101 ? 3.146 12.240 9.969 1.00 83.06 101 MET A O 1
ATOM 800 N N . LYS A 1 102 ? 1.898 14.052 10.452 1.00 79.00 102 LYS A N 1
ATOM 801 C CA . LYS A 1 102 ? 1.536 13.637 11.818 1.00 79.00 102 LYS A CA 1
ATOM 802 C C . LYS A 1 102 ? 0.096 13.137 11.920 1.00 79.00 102 LYS A C 1
ATOM 804 O O . LYS A 1 102 ? -0.178 12.237 12.705 1.00 79.00 102 LYS A O 1
ATOM 809 N N . LYS A 1 103 ? -0.814 13.727 11.140 1.00 85.81 103 LYS A N 1
ATOM 810 C CA . LYS A 1 103 ? -2.247 13.415 11.129 1.00 85.81 103 LYS A CA 1
ATOM 811 C C . LYS A 1 103 ? -2.822 13.687 9.736 1.00 85.81 103 LYS A C 1
ATOM 813 O O . LYS A 1 103 ? -2.358 14.602 9.052 1.00 85.81 103 LYS A O 1
ATOM 818 N N . LEU A 1 104 ? -3.818 12.905 9.331 1.00 90.25 104 LEU A N 1
ATOM 819 C CA . LEU A 1 104 ? -4.646 13.208 8.164 1.00 90.25 104 LEU A CA 1
ATOM 820 C C . LEU A 1 104 ? -5.693 14.274 8.514 1.00 90.25 104 LEU A C 1
ATOM 822 O O . LEU A 1 104 ? -6.128 14.373 9.661 1.00 90.25 104 LEU A O 1
ATOM 826 N N . SER A 1 105 ? -6.068 15.087 7.528 1.00 91.81 105 SER A N 1
ATOM 827 C CA . SER A 1 105 ? -7.217 15.988 7.644 1.00 91.81 105 SER A CA 1
ATOM 828 C C . SER A 1 105 ? -8.523 15.196 7.641 1.00 91.81 105 SER A C 1
ATOM 830 O O . SER A 1 105 ? -8.573 14.092 7.097 1.00 91.81 105 SER A O 1
ATOM 832 N N . ASP A 1 106 ? -9.579 15.776 8.204 1.00 93.06 106 ASP A N 1
ATOM 833 C CA . ASP A 1 106 ? -10.890 15.132 8.264 1.00 93.06 106 ASP A CA 1
ATOM 834 C C . ASP A 1 106 ? -11.396 14.776 6.855 1.00 93.06 106 ASP A C 1
ATOM 836 O O . ASP A 1 106 ? -11.183 15.511 5.888 1.00 93.06 106 ASP A O 1
ATOM 840 N N . GLY A 1 107 ? -12.001 13.593 6.728 1.00 94.44 107 GLY A N 1
ATOM 841 C CA . GLY A 1 107 ? -12.472 13.051 5.451 1.00 94.44 107 GLY A CA 1
ATOM 842 C C . GLY A 1 107 ? -11.384 12.497 4.519 1.00 94.44 107 GLY A C 1
ATOM 843 O O . GLY A 1 107 ? -11.728 11.998 3.447 1.00 94.44 107 GLY A O 1
ATOM 844 N N . VAL A 1 108 ? -10.099 12.545 4.897 1.00 96.56 108 VAL A N 1
ATOM 845 C CA . VAL A 1 108 ? -8.988 11.888 4.182 1.00 96.56 108 VAL A CA 1
ATOM 846 C C . VAL A 1 108 ? -8.627 10.582 4.881 1.00 96.56 108 VAL A C 1
ATOM 848 O O . VAL A 1 108 ? -8.421 10.553 6.091 1.00 96.56 108 VAL A O 1
ATOM 851 N N . HIS A 1 109 ? -8.488 9.507 4.107 1.00 96.94 109 HIS A N 1
ATOM 852 C CA . HIS A 1 109 ? -8.302 8.152 4.637 1.00 96.94 109 HIS A CA 1
ATOM 853 C C . HIS A 1 109 ? -6.920 7.570 4.328 1.00 96.94 109 HIS A C 1
ATOM 855 O O . HIS A 1 109 ? -6.481 6.627 4.984 1.00 96.94 109 HIS A O 1
ATOM 861 N N . SER A 1 110 ? -6.216 8.103 3.330 1.00 97.00 110 SER A N 1
ATOM 862 C CA . SER A 1 110 ? -4.884 7.626 2.960 1.00 97.00 110 SER A CA 1
ATOM 863 C C . SER A 1 110 ? -4.065 8.702 2.249 1.00 97.00 110 SER A C 1
ATOM 865 O O . SER A 1 110 ? -4.563 9.769 1.877 1.00 97.00 110 SER A O 1
ATOM 867 N N . VAL A 1 111 ? -2.776 8.424 2.080 1.00 96.56 111 VAL A N 1
ATOM 868 C CA . VAL A 1 111 ? -1.859 9.237 1.284 1.00 96.56 111 VAL A CA 1
ATOM 869 C C . VAL A 1 111 ? -1.537 8.519 -0.013 1.00 96.56 111 VAL A C 1
ATOM 871 O O . VAL A 1 111 ? -1.180 7.341 -0.019 1.00 96.56 111 VAL A O 1
ATOM 874 N N . PHE A 1 112 ? -1.598 9.275 -1.100 1.00 96.12 112 PHE A N 1
ATOM 875 C CA . PHE A 1 112 ? -1.116 8.861 -2.400 1.00 96.12 112 PHE A CA 1
ATOM 876 C C . PHE A 1 112 ? 0.102 9.702 -2.783 1.00 96.12 112 PHE A C 1
ATOM 878 O O . PHE A 1 112 ? 0.060 10.929 -2.822 1.00 96.12 112 PHE A O 1
ATOM 885 N N . VAL A 1 113 ? 1.215 9.036 -3.051 1.00 94.12 113 VAL A N 1
ATOM 886 C CA . VAL A 1 113 ? 2.461 9.680 -3.454 1.00 94.12 113 VAL A CA 1
ATOM 887 C C . VAL A 1 113 ? 2.630 9.455 -4.941 1.00 94.12 113 VAL A C 1
ATOM 889 O O . VAL A 1 113 ? 2.861 8.319 -5.361 1.00 94.12 113 VAL A O 1
ATOM 892 N N . ARG A 1 114 ? 2.538 10.524 -5.730 1.00 94.06 114 ARG A N 1
ATOM 893 C CA . ARG A 1 114 ? 2.715 10.461 -7.180 1.00 94.06 114 ARG A CA 1
ATOM 894 C C . ARG A 1 114 ? 4.175 10.167 -7.510 1.00 94.06 114 ARG A C 1
ATOM 896 O O . ARG A 1 114 ? 5.082 10.823 -6.997 1.00 94.06 114 ARG A O 1
ATOM 903 N N . GLY A 1 115 ? 4.396 9.170 -8.357 1.00 92.25 115 GLY A N 1
ATOM 904 C CA . GLY A 1 115 ? 5.683 8.884 -8.979 1.00 92.25 115 GLY A CA 1
ATOM 905 C C . GLY A 1 115 ? 5.754 9.383 -10.419 1.00 92.25 115 GLY A C 1
ATOM 906 O O . GLY A 1 115 ? 4.745 9.765 -11.002 1.00 92.25 115 GLY A O 1
ATOM 907 N N . ILE A 1 116 ? 6.958 9.356 -10.991 1.00 91.44 116 ILE A N 1
ATOM 908 C CA . ILE A 1 116 ? 7.199 9.637 -12.416 1.00 91.44 116 ILE A CA 1
ATOM 909 C C . ILE A 1 116 ? 6.471 8.618 -13.303 1.00 91.44 116 ILE A C 1
ATOM 911 O O . ILE A 1 116 ? 5.893 8.996 -14.320 1.00 91.44 116 ILE A O 1
ATOM 915 N N . SER A 1 117 ? 6.488 7.343 -12.910 1.00 89.81 117 SER A N 1
ATOM 916 C CA . SER A 1 117 ? 5.837 6.258 -13.633 1.00 89.81 117 SER A CA 1
ATOM 917 C C . SER A 1 117 ? 4.813 5.504 -12.797 1.00 89.81 117 SER A C 1
ATOM 919 O O . SER A 1 117 ? 4.942 5.335 -11.576 1.00 89.81 117 SER A O 1
ATOM 921 N N . SER A 1 118 ? 3.788 5.020 -13.489 1.00 89.19 118 SER A N 1
ATOM 922 C CA . SER A 1 118 ? 2.759 4.149 -12.938 1.00 89.19 118 SER A CA 1
ATOM 923 C C . SER A 1 118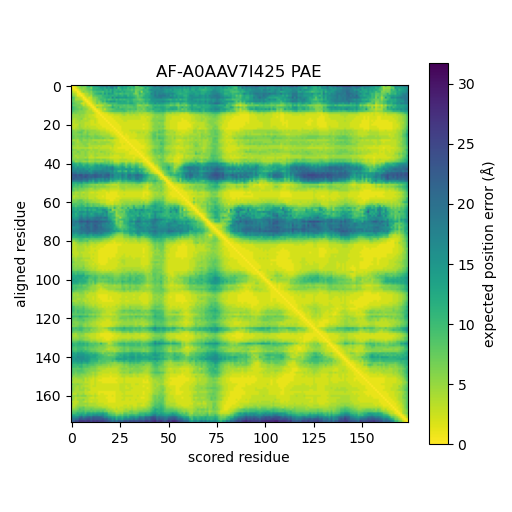 ? 2.294 3.135 -13.979 1.00 89.19 118 SER A C 1
ATOM 925 O O . SER A 1 118 ? 2.471 3.372 -15.176 1.00 89.19 118 SER A O 1
ATOM 927 N N . PRO A 1 119 ? 1.685 2.024 -13.538 1.00 89.94 119 PRO A N 1
ATOM 928 C CA . PRO A 1 119 ? 0.866 1.178 -14.400 1.00 89.94 119 PRO A CA 1
ATOM 929 C C . PRO A 1 119 ? -0.106 2.024 -15.230 1.00 89.94 119 PRO A C 1
ATOM 931 O O . PRO A 1 119 ? -0.739 2.930 -14.676 1.00 89.94 119 PRO A O 1
ATOM 934 N N . ARG A 1 120 ? -0.165 1.778 -16.544 1.00 88.06 120 ARG A N 1
ATOM 935 C CA . ARG A 1 120 ? -1.131 2.433 -17.440 1.00 88.06 120 ARG A CA 1
ATOM 936 C C . ARG A 1 120 ? -2.530 1.862 -17.242 1.00 88.06 120 ARG A C 1
ATOM 938 O O . ARG A 1 120 ? -3.489 2.625 -17.201 1.00 88.06 120 ARG A O 1
ATOM 945 N N . ASP A 1 121 ? -2.605 0.543 -17.115 1.00 90.31 121 ASP A N 1
ATOM 946 C CA . ASP A 1 121 ? -3.848 -0.207 -17.189 1.00 90.31 121 ASP A CA 1
ATOM 947 C C . ASP A 1 121 ? -4.209 -0.830 -15.836 1.00 90.31 121 ASP A C 1
ATOM 949 O O . ASP A 1 121 ? -3.370 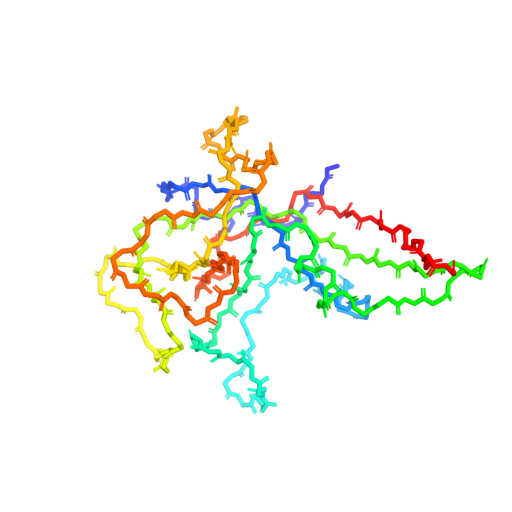-1.035 -14.947 1.00 90.31 121 ASP A O 1
ATOM 953 N N . SER A 1 122 ? -5.497 -1.115 -15.666 1.00 93.88 122 SER A N 1
ATOM 954 C CA . SER A 1 122 ? -6.014 -1.828 -14.506 1.00 93.88 122 SER A CA 1
ATOM 955 C C . SER A 1 122 ? -7.236 -2.666 -14.864 1.00 93.88 122 SER A C 1
ATOM 957 O O . SER A 1 122 ? -8.010 -2.335 -15.761 1.00 93.88 122 SER A O 1
ATOM 959 N N . ILE A 1 123 ? -7.399 -3.783 -14.158 1.00 94.94 123 ILE A N 1
ATOM 960 C CA . ILE A 1 123 ? -8.626 -4.586 -14.190 1.00 94.94 123 ILE A CA 1
ATOM 961 C C . ILE A 1 123 ? -9.355 -4.460 -12.858 1.00 94.94 123 ILE A C 1
ATOM 963 O O . ILE A 1 123 ? -8.746 -4.156 -11.835 1.00 94.94 123 ILE A O 1
ATOM 967 N N . HIS A 1 124 ? -10.653 -4.747 -12.847 1.00 94.12 124 HIS A N 1
ATOM 968 C CA . HIS A 1 124 ? -11.417 -4.867 -11.610 1.00 94.12 124 HIS A CA 1
ATOM 969 C C . HIS A 1 124 ? -11.728 -6.336 -11.344 1.00 94.12 124 HIS A C 1
ATOM 971 O O . HIS A 1 124 ? -12.273 -7.029 -12.200 1.00 94.12 124 HIS A O 1
ATOM 977 N N . ILE A 1 125 ? -11.387 -6.807 -10.148 1.00 91.56 125 ILE A N 1
ATOM 978 C CA . ILE A 1 125 ? -11.765 -8.138 -9.666 1.00 91.56 125 ILE A CA 1
ATOM 979 C C . ILE A 1 125 ? -12.987 -8.037 -8.741 1.00 91.56 125 ILE A C 1
ATOM 981 O O . ILE A 1 125 ? -13.521 -6.953 -8.486 1.00 91.56 125 ILE A O 1
ATOM 985 N N . SER A 1 126 ? -13.442 -9.180 -8.221 1.00 86.38 126 SER A N 1
ATOM 986 C CA . SER A 1 126 ? -14.585 -9.276 -7.303 1.00 86.38 126 SER A CA 1
ATOM 987 C C . SER A 1 126 ? -14.584 -8.177 -6.231 1.00 86.38 126 SER A C 1
ATOM 989 O O . SER A 1 126 ? -13.540 -7.912 -5.631 1.00 86.38 126 SER A O 1
ATOM 991 N N . ARG A 1 127 ? -15.764 -7.618 -5.928 1.00 82.88 127 ARG A N 1
ATOM 992 C CA . ARG A 1 127 ? -15.970 -6.532 -4.944 1.00 82.88 127 ARG A CA 1
ATOM 993 C C . ARG A 1 127 ? -15.354 -5.180 -5.339 1.00 82.88 127 ARG A C 1
ATOM 995 O O . ARG A 1 127 ? -15.120 -4.347 -4.467 1.00 82.88 127 ARG A O 1
ATOM 1002 N N . GLY A 1 128 ? -15.121 -4.962 -6.636 1.00 87.25 128 GLY A N 1
ATOM 1003 C CA . GLY A 1 128 ? -14.682 -3.671 -7.176 1.00 87.25 128 GLY A CA 1
ATOM 1004 C C . GLY A 1 128 ? -13.240 -3.316 -6.817 1.00 87.25 128 GLY A C 1
ATOM 1005 O O . GLY A 1 128 ? -12.900 -2.140 -6.757 1.00 87.25 128 GLY A O 1
ATOM 1006 N N . VAL A 1 129 ? -12.406 -4.320 -6.535 1.00 94.81 129 VAL A N 1
ATOM 1007 C CA . VAL A 1 129 ? -10.989 -4.107 -6.233 1.00 94.81 129 VAL A CA 1
ATOM 1008 C C . VAL A 1 129 ? -10.241 -3.914 -7.544 1.00 94.81 129 VAL A C 1
ATOM 1010 O O . VAL A 1 129 ? -10.241 -4.799 -8.398 1.00 94.81 129 VAL A O 1
ATOM 1013 N N . GLU A 1 130 ? -9.588 -2.772 -7.691 1.00 96.38 130 GLU A N 1
ATOM 1014 C CA . GLU A 1 130 ? -8.758 -2.465 -8.847 1.00 96.38 130 GLU A CA 1
ATOM 1015 C C . GLU A 1 130 ? -7.381 -3.131 -8.713 1.00 96.38 130 GLU A C 1
ATOM 1017 O O . GLU A 1 130 ? -6.709 -3.024 -7.684 1.00 96.38 130 GLU A O 1
ATOM 1022 N N . VAL A 1 131 ? -6.939 -3.805 -9.767 1.00 95.88 131 VAL A N 1
ATOM 1023 C CA . VAL A 1 131 ? -5.623 -4.432 -9.870 1.00 95.88 131 VAL A CA 1
ATOM 1024 C C . VAL A 1 131 ? -4.850 -3.705 -10.969 1.00 95.88 131 VAL A C 1
ATOM 1026 O O . VAL A 1 131 ? -5.112 -3.948 -12.149 1.00 95.88 131 VAL A O 1
ATOM 1029 N N . PRO A 1 132 ? -3.941 -2.781 -10.616 1.00 92.25 132 PRO A N 1
ATOM 1030 C CA . PRO A 1 132 ? -3.088 -2.118 -11.593 1.00 92.25 132 PRO A CA 1
ATOM 1031 C C . PRO A 1 132 ? -2.020 -3.087 -12.110 1.00 92.25 132 PRO A C 1
ATOM 1033 O O . PRO A 1 132 ? -1.410 -3.812 -11.320 1.00 92.25 132 PRO A O 1
ATOM 1036 N N . PHE A 1 133 ? -1.771 -3.083 -13.418 1.00 88.44 133 PHE A N 1
ATOM 1037 C CA . PHE A 1 133 ? -0.781 -3.958 -14.044 1.00 88.44 133 PHE A CA 1
ATOM 1038 C C . PHE A 1 133 ? -0.046 -3.268 -15.200 1.00 88.44 133 PHE A C 1
ATOM 1040 O O . PHE A 1 133 ? -0.394 -2.177 -15.647 1.00 88.44 133 PHE A O 1
ATOM 1047 N N . GLU A 1 134 ? 1.052 -3.885 -15.618 1.00 81.56 134 GLU A N 1
ATOM 1048 C CA . GLU A 1 134 ? 1.940 -3.383 -16.665 1.00 81.56 134 GLU A CA 1
ATOM 1049 C C . GLU A 1 134 ? 1.228 -3.126 -18.007 1.00 81.56 134 GLU A C 1
ATOM 1051 O O . GLU A 1 134 ? 0.204 -3.747 -18.282 1.00 81.56 134 GLU A O 1
ATOM 1056 N N . PRO A 1 135 ? 1.767 -2.239 -18.869 1.00 88.69 135 PRO A N 1
ATOM 1057 C CA . PRO A 1 135 ? 3.098 -1.622 -18.811 1.00 88.69 135 PRO A CA 1
ATOM 1058 C C . PRO A 1 135 ? 3.201 -0.409 -17.878 1.00 88.69 135 PRO A C 1
ATOM 1060 O O . PRO A 1 135 ? 2.233 0.307 -17.615 1.00 88.69 135 PRO A O 1
ATOM 1063 N N . LEU A 1 136 ? 4.423 -0.146 -17.405 1.00 89.06 136 LEU A N 1
ATOM 1064 C CA . LEU A 1 136 ? 4.756 1.098 -16.714 1.00 89.06 136 LEU A CA 1
ATOM 1065 C C . LEU A 1 136 ? 4.969 2.220 -17.720 1.00 89.06 136 LEU A C 1
ATOM 1067 O O . LEU A 1 136 ? 5.745 2.086 -18.665 1.00 89.06 136 LEU A O 1
ATOM 1071 N N . VAL A 1 137 ? 4.326 3.356 -17.475 1.00 90.38 137 VAL A N 1
ATOM 1072 C CA . VAL A 1 137 ? 4.425 4.525 -18.347 1.00 90.38 137 VAL A CA 1
ATOM 1073 C C . VAL A 1 137 ? 4.749 5.766 -17.544 1.00 90.38 137 VAL A C 1
ATOM 1075 O O . VAL A 1 137 ? 4.338 5.896 -16.390 1.00 90.38 137 VAL A O 1
ATOM 1078 N N . ASN A 1 138 ? 5.491 6.686 -18.158 1.00 90.38 138 ASN A N 1
ATOM 1079 C CA . ASN A 1 138 ? 5.717 8.000 -17.576 1.00 90.38 138 ASN A CA 1
ATOM 1080 C C . ASN A 1 138 ? 4.429 8.811 -17.675 1.00 90.38 138 ASN A C 1
ATOM 1082 O O . ASN A 1 138 ? 3.855 8.952 -18.756 1.00 90.38 138 ASN A O 1
ATOM 1086 N N . VAL A 1 139 ? 3.988 9.347 -16.544 1.00 82.31 139 VAL A N 1
ATOM 1087 C CA . VAL A 1 139 ? 2.801 10.194 -16.491 1.00 82.31 139 VAL A CA 1
ATOM 1088 C C . VAL A 1 139 ? 3.235 11.627 -16.820 1.00 82.31 139 VAL A C 1
ATOM 1090 O O . VAL A 1 139 ? 4.215 12.103 -16.239 1.00 82.31 139 VAL A O 1
ATOM 1093 N N . PRO A 1 140 ? 2.563 12.339 -17.743 1.00 83.00 140 PRO A N 1
ATOM 1094 C CA . PRO A 1 140 ? 2.806 13.762 -17.940 1.00 83.00 140 PRO A CA 1
ATOM 1095 C C . PRO A 1 140 ? 2.328 14.522 -16.696 1.00 83.00 140 PRO A C 1
ATOM 1097 O O . PRO A 1 140 ? 1.157 14.454 -16.329 1.00 83.00 140 PRO A O 1
ATOM 1100 N N . LEU A 1 141 ? 3.245 15.212 -16.015 1.00 84.81 141 LEU A N 1
ATOM 1101 C CA . LEU A 1 141 ? 2.979 15.863 -14.730 1.00 84.81 141 LEU A CA 1
ATOM 1102 C C . LEU A 1 141 ? 3.414 17.327 -14.760 1.00 84.81 141 LEU A C 1
ATOM 1104 O O . LEU A 1 141 ? 4.523 17.643 -15.185 1.00 84.81 141 LEU A O 1
ATOM 1108 N N . PHE A 1 142 ? 2.563 18.207 -14.228 1.00 83.69 142 PHE A N 1
ATOM 1109 C CA . PHE A 1 142 ? 2.869 19.632 -14.057 1.00 83.69 142 PHE A CA 1
ATOM 1110 C C . PHE A 1 142 ? 3.963 19.877 -13.011 1.00 83.69 142 PHE A C 1
ATOM 1112 O O . PHE A 1 142 ? 4.738 20.824 -13.117 1.00 83.69 142 PHE A O 1
ATOM 1119 N N . GLN A 1 143 ? 4.042 19.010 -11.999 1.00 87.19 143 GLN A N 1
ATOM 1120 C CA . GLN A 1 143 ? 5.068 19.050 -10.966 1.00 87.19 143 GLN A CA 1
ATOM 1121 C C . GLN A 1 143 ? 5.950 17.808 -11.063 1.00 87.19 143 GLN A C 1
ATOM 1123 O O . GLN A 1 143 ? 5.453 16.684 -11.037 1.00 87.19 143 GLN A O 1
ATOM 1128 N N . LYS A 1 144 ? 7.274 18.002 -11.109 1.00 88.62 144 LYS A N 1
ATOM 1129 C CA . LYS A 1 144 ? 8.242 16.897 -11.119 1.00 88.62 144 LYS A CA 1
ATOM 1130 C C . LYS A 1 144 ? 8.231 16.156 -9.770 1.00 88.62 144 LYS A C 1
ATOM 1132 O O . LYS A 1 144 ? 8.611 16.760 -8.758 1.00 88.62 144 LYS A O 1
ATOM 1137 N N . PRO A 1 145 ? 7.855 14.864 -9.727 1.00 91.56 145 PRO A N 1
ATOM 1138 C CA . PRO A 1 145 ? 7.886 14.089 -8.493 1.00 91.56 145 PRO A CA 1
ATOM 1139 C C . PRO A 1 145 ? 9.306 13.835 -7.996 1.00 91.56 145 PRO A C 1
ATOM 1141 O O . PRO A 1 145 ? 10.244 13.684 -8.779 1.00 91.56 145 PRO A O 1
ATOM 1144 N N . GLN A 1 146 ? 9.453 13.703 -6.679 1.00 89.88 146 GLN A N 1
ATOM 1145 C CA . GLN A 1 146 ? 10.690 13.230 -6.052 1.00 89.88 146 GLN A CA 1
ATOM 1146 C C . GLN A 1 146 ? 10.882 11.713 -6.227 1.00 89.88 146 GLN A C 1
ATOM 1148 O O . GLN A 1 146 ? 12.004 11.214 -6.165 1.00 89.88 146 GLN A O 1
ATOM 1153 N N . PHE A 1 147 ? 9.794 10.968 -6.436 1.00 88.88 147 PHE A N 1
ATOM 1154 C CA . PHE A 1 147 ? 9.792 9.508 -6.458 1.00 88.88 147 PHE A CA 1
ATOM 1155 C C . PHE A 1 147 ? 9.619 8.968 -7.874 1.00 88.88 147 PHE A C 1
ATOM 1157 O O . PHE A 1 147 ? 8.833 9.491 -8.655 1.00 88.88 147 PHE A O 1
ATOM 1164 N N . ARG A 1 148 ? 10.303 7.865 -8.196 1.00 87.75 148 ARG A N 1
ATOM 1165 C CA . ARG A 1 148 ? 10.139 7.197 -9.498 1.00 87.75 148 ARG A CA 1
ATOM 1166 C C . ARG A 1 148 ? 8.761 6.566 -9.671 1.00 87.75 148 ARG A C 1
ATOM 1168 O O . ARG A 1 148 ? 8.206 6.635 -10.752 1.00 87.75 148 ARG A O 1
ATOM 1175 N N . HIS A 1 149 ? 8.203 6.005 -8.602 1.00 87.62 149 HIS A N 1
ATOM 1176 C CA . HIS A 1 149 ? 6.990 5.191 -8.658 1.00 87.62 149 HIS A CA 1
ATOM 1177 C C . HIS A 1 149 ? 5.995 5.573 -7.573 1.00 87.62 149 HIS A C 1
ATOM 1179 O O . HIS A 1 149 ? 6.410 5.948 -6.466 1.00 87.62 149 HIS A O 1
ATOM 1185 N N . ASN A 1 150 ? 4.715 5.372 -7.884 1.00 92.12 150 ASN A N 1
ATOM 1186 C CA . ASN A 1 150 ? 3.608 5.587 -6.964 1.00 92.12 150 ASN A CA 1
ATOM 1187 C C . ASN A 1 150 ? 3.781 4.825 -5.640 1.00 92.12 150 ASN A C 1
ATOM 1189 O O . ASN A 1 150 ? 4.279 3.690 -5.602 1.00 92.12 150 ASN A O 1
ATOM 1193 N N . GLN A 1 151 ? 3.348 5.456 -4.551 1.00 92.44 151 GLN A N 1
ATOM 1194 C CA . GLN A 1 151 ? 3.238 4.831 -3.232 1.00 92.44 151 GLN A CA 1
ATOM 1195 C C . GLN A 1 151 ? 1.887 5.160 -2.620 1.00 92.44 151 GLN A C 1
ATOM 1197 O O . GLN A 1 151 ? 1.333 6.232 -2.853 1.00 92.44 151 GLN A O 1
ATOM 1202 N N . PHE A 1 152 ? 1.395 4.244 -1.803 1.00 95.44 152 PHE A N 1
ATOM 1203 C CA . PHE A 1 152 ? 0.140 4.383 -1.085 1.00 95.44 152 PHE A CA 1
ATOM 1204 C C . PHE A 1 152 ? 0.410 4.135 0.392 1.00 95.44 152 PHE A C 1
ATOM 1206 O O . PHE A 1 152 ? 1.124 3.192 0.734 1.00 95.44 152 PHE A O 1
ATOM 1213 N N . VAL A 1 153 ? -0.122 4.989 1.261 1.00 95.12 153 VAL A N 1
ATOM 1214 C CA . VAL A 1 153 ? 0.112 4.904 2.705 1.00 95.12 153 VAL A CA 1
ATOM 1215 C C . VAL A 1 153 ? -1.214 4.991 3.440 1.00 95.12 153 VAL A C 1
ATOM 1217 O O . VAL A 1 153 ? -1.944 5.970 3.290 1.00 95.12 153 VAL A O 1
ATOM 1220 N N . ILE A 1 154 ? -1.509 3.980 4.250 1.00 95.50 154 ILE A N 1
ATOM 1221 C CA . ILE A 1 154 ? -2.665 3.969 5.157 1.00 95.50 154 ILE A CA 1
ATOM 1222 C C . ILE A 1 154 ? -2.202 4.139 6.603 1.00 95.50 154 ILE A C 1
ATOM 1224 O O . ILE A 1 154 ? -1.083 3.760 6.961 1.00 95.50 154 ILE A O 1
ATOM 1228 N N . TYR A 1 155 ? -3.090 4.670 7.439 1.00 93.31 155 TYR A N 1
ATOM 1229 C CA . TYR A 1 155 ? -2.821 4.952 8.855 1.00 93.31 155 TYR A CA 1
ATOM 1230 C C . TYR A 1 155 ? -3.828 4.270 9.788 1.00 93.31 155 TYR A C 1
ATOM 1232 O O . TYR A 1 155 ? -3.833 4.532 10.988 1.00 93.31 155 TYR A O 1
ATOM 1240 N N . ASN A 1 156 ? -4.640 3.357 9.253 1.00 93.06 156 ASN A N 1
ATOM 1241 C CA . ASN A 1 156 ? -5.478 2.449 10.019 1.00 93.06 156 ASN A CA 1
ATOM 1242 C C . ASN A 1 156 ? -5.273 1.008 9.504 1.00 93.06 156 ASN A C 1
ATOM 1244 O O . ASN A 1 156 ? -5.547 0.751 8.330 1.00 93.06 156 ASN A O 1
ATOM 1248 N N . PRO A 1 157 ? -4.810 0.058 10.342 1.00 93.00 157 PRO A N 1
ATOM 1249 C CA . PRO A 1 157 ? -4.666 -1.349 9.956 1.00 93.00 157 PRO A CA 1
ATOM 1250 C C . PRO A 1 157 ? -5.956 -2.001 9.437 1.00 93.00 157 PRO A C 1
ATOM 1252 O O . PRO A 1 157 ? -5.882 -2.901 8.611 1.00 93.00 157 PRO A O 1
ATOM 1255 N N . ALA A 1 158 ? -7.131 -1.513 9.845 1.00 93.81 158 ALA A N 1
ATOM 1256 C CA . ALA A 1 158 ? -8.424 -1.981 9.338 1.00 93.81 158 ALA A CA 1
ATOM 1257 C C . ALA A 1 158 ? -8.620 -1.734 7.827 1.00 93.81 158 ALA A C 1
ATOM 1259 O O . ALA A 1 158 ? -9.497 -2.328 7.207 1.00 93.81 158 ALA A O 1
ATOM 1260 N N . GLN A 1 159 ? -7.816 -0.867 7.201 1.00 95.62 159 GLN A N 1
ATOM 1261 C CA . GLN A 1 159 ? -7.903 -0.572 5.767 1.00 95.62 159 GLN A CA 1
ATOM 1262 C C . GLN A 1 159 ? -7.160 -1.583 4.886 1.00 95.62 159 GLN A C 1
ATOM 1264 O O . GLN A 1 159 ? -7.145 -1.412 3.667 1.00 95.62 159 GLN A O 1
ATOM 1269 N N . VAL A 1 160 ? -6.522 -2.613 5.451 1.00 94.75 160 VAL A N 1
ATOM 1270 C CA . VAL A 1 160 ? -5.798 -3.619 4.669 1.00 94.75 160 VAL A CA 1
ATOM 1271 C C . VAL A 1 160 ? -6.241 -5.037 5.000 1.00 94.75 160 VAL A C 1
ATOM 1273 O O . VAL A 1 160 ? -6.447 -5.380 6.158 1.00 94.75 160 VAL A O 1
ATOM 1276 N N . ARG A 1 161 ? -6.331 -5.863 3.956 1.00 92.12 161 ARG A N 1
ATOM 1277 C CA . ARG A 1 161 ? -6.486 -7.314 4.040 1.00 92.12 161 ARG A CA 1
ATOM 1278 C C . ARG A 1 161 ? -5.432 -8.012 3.184 1.00 92.12 161 ARG A C 1
ATOM 1280 O O . ARG A 1 161 ? -5.312 -7.713 1.994 1.00 92.12 161 ARG A O 1
ATOM 1287 N N . ILE A 1 162 ? -4.676 -8.950 3.744 1.00 93.44 162 ILE A N 1
ATOM 1288 C CA . ILE A 1 162 ? -3.691 -9.741 2.994 1.00 93.44 162 ILE A CA 1
ATOM 1289 C C . ILE A 1 162 ? -4.430 -10.810 2.187 1.00 93.44 162 ILE A C 1
ATOM 1291 O O . ILE A 1 162 ? -5.176 -11.611 2.735 1.00 93.44 162 ILE A O 1
ATOM 1295 N N . ARG A 1 163 ? -4.225 -10.846 0.865 1.00 92.12 163 ARG A N 1
ATOM 1296 C CA . ARG A 1 163 ? -4.911 -11.799 -0.028 1.00 92.12 163 ARG A CA 1
ATOM 1297 C C . ARG A 1 163 ? -3.996 -12.922 -0.491 1.00 92.12 163 ARG A C 1
ATOM 1299 O O . ARG A 1 163 ? -4.427 -14.079 -0.570 1.00 92.12 163 ARG A O 1
ATOM 1306 N N . TYR A 1 164 ? -2.742 -12.584 -0.784 1.00 92.44 164 TYR A N 1
ATOM 1307 C CA . TYR A 1 164 ? -1.759 -13.528 -1.302 1.00 92.44 164 TYR A CA 1
ATOM 1308 C C . TYR A 1 164 ? -0.384 -13.280 -0.690 1.00 92.44 164 TYR A C 1
ATOM 1310 O O . TYR A 1 164 ? 0.016 -12.137 -0.466 1.00 92.44 164 TYR A O 1
ATOM 1318 N N . LEU A 1 165 ? 0.331 -14.375 -0.460 1.00 90.94 165 LEU A N 1
ATOM 1319 C CA . LEU A 1 165 ? 1.768 -14.396 -0.253 1.00 90.94 165 LEU A CA 1
ATOM 1320 C C . LEU A 1 165 ? 2.380 -14.911 -1.546 1.00 90.94 165 LEU A C 1
ATOM 1322 O O . LEU A 1 165 ? 1.920 -15.915 -2.087 1.00 90.94 165 LEU A O 1
ATOM 1326 N N . VAL A 1 166 ? 3.380 -14.197 -2.038 1.00 89.38 166 VAL A N 1
ATOM 1327 C CA . VAL A 1 166 ? 4.083 -14.506 -3.275 1.00 89.38 166 VAL A CA 1
ATOM 1328 C C . VAL A 1 166 ? 5.530 -14.788 -2.907 1.00 89.38 166 VAL A C 1
ATOM 1330 O O . VAL A 1 166 ? 6.224 -13.905 -2.398 1.00 89.38 166 VAL A O 1
ATOM 1333 N N . CYS A 1 167 ? 5.957 -16.027 -3.132 1.00 85.06 167 CYS A N 1
ATOM 1334 C CA . CYS A 1 167 ? 7.367 -16.393 -3.116 1.00 85.06 167 CYS A CA 1
ATOM 1335 C C . CYS A 1 167 ? 7.954 -16.036 -4.480 1.00 85.06 167 CYS A C 1
ATOM 1337 O O . CYS A 1 167 ? 7.370 -16.389 -5.504 1.00 85.06 167 CYS A O 1
ATOM 1339 N N . VAL A 1 168 ? 9.067 -15.312 -4.483 1.00 81.19 168 VAL A N 1
ATOM 1340 C CA . VAL A 1 168 ? 9.755 -14.881 -5.700 1.00 81.19 168 VAL A CA 1
ATOM 1341 C C . VAL A 1 168 ? 11.157 -15.461 -5.678 1.00 81.19 168 VAL A C 1
ATOM 1343 O O . VAL A 1 168 ? 11.878 -15.269 -4.699 1.00 81.19 168 VAL A O 1
ATOM 1346 N N . ASP A 1 169 ? 11.528 -16.144 -6.753 1.00 81.06 169 ASP A N 1
ATOM 1347 C CA . ASP A 1 169 ? 12.912 -16.510 -7.031 1.00 81.06 169 ASP A CA 1
ATOM 1348 C C . ASP A 1 169 ? 13.542 -15.370 -7.837 1.00 81.06 169 ASP A C 1
ATOM 1350 O O . ASP A 1 169 ? 13.061 -15.016 -8.914 1.00 81.06 169 ASP A O 1
ATOM 1354 N N . PHE A 1 170 ? 14.582 -14.747 -7.292 1.00 75.56 170 PHE A N 1
ATOM 1355 C CA . PHE A 1 170 ? 15.331 -13.704 -7.976 1.00 75.56 170 PHE A CA 1
ATOM 1356 C C . PHE A 1 170 ? 16.472 -14.328 -8.760 1.00 75.56 170 PHE A C 1
ATOM 1358 O O . PHE A 1 170 ? 17.384 -14.935 -8.193 1.00 75.56 170 PHE A O 1
ATOM 1365 N N . GLU A 1 171 ? 16.445 -14.117 -10.068 1.00 70.94 171 GLU A N 1
ATOM 1366 C CA . GLU A 1 171 ? 17.575 -14.415 -10.933 1.00 70.94 171 GLU A CA 1
ATOM 1367 C C . GLU A 1 171 ? 18.565 -13.248 -10.872 1.00 70.94 171 GLU A C 1
ATOM 1369 O O . GLU A 1 171 ? 18.258 -12.116 -11.256 1.00 70.94 171 GLU A O 1
ATOM 1374 N N . CYS A 1 172 ? 19.773 -13.505 -10.373 1.00 60.31 172 CYS A N 1
ATOM 1375 C CA . CYS A 1 172 ? 20.880 -12.584 -10.583 1.00 60.31 172 CYS A CA 1
ATOM 1376 C C . CYS A 1 172 ? 21.361 -12.760 -12.024 1.00 60.31 172 CYS A C 1
ATOM 1378 O O . CYS A 1 172 ? 21.949 -13.787 -12.352 1.00 60.31 172 CYS A O 1
ATOM 1380 N N . LEU A 1 173 ? 21.116 -11.765 -12.876 1.00 55.78 173 LEU A N 1
ATOM 1381 C CA . LEU A 1 173 ? 21.747 -11.712 -14.191 1.00 55.78 173 LEU A CA 1
ATOM 1382 C C . LEU A 1 173 ? 23.255 -11.505 -13.983 1.00 55.78 173 LEU A C 1
ATOM 1384 O O . LEU A 1 173 ? 23.672 -10.452 -13.495 1.00 55.78 173 LEU A O 1
ATOM 1388 N N . SER A 1 174 ? 24.033 -12.548 -14.276 1.00 45.97 174 SER A N 1
ATOM 1389 C CA . SER A 1 174 ? 25.500 -12.546 -14.331 1.00 45.97 174 SER A CA 1
ATOM 1390 C C . SER A 1 174 ? 26.014 -11.890 -15.603 1.00 45.97 174 SER A C 1
ATOM 1392 O O . SER A 1 174 ? 25.445 -12.226 -16.668 1.00 45.97 174 SER A O 1
#

Sequence (174 aa):
MIQQHGEEENYTKDLHNKKLLWHGTRLNNIGAIFSKGLKICPLNAKHTGHMFGKGIYFTSISLKADNYSKSLVCNGNLQGIMLLCEVALGNMKEFYRAQNMKKLSDGVHSVFVRGISSPRDSIHISRGVEVPFEPLVNVPLFQKPQFRHNQFVIYNPAQVRIRYLVCVDFECLS

InterPro domains:
  IPR012317 Poly(ADP-ribose) polymerase, catalytic domain [PF00644] (2-169)
  IPR012317 Poly(ADP-ribose) polymerase, catalytic domain [PS51059] (1-174)
  IPR050800 ADP-ribosyltransferase diphtheria toxin-like [PTHR10459] (2-170)

Solvent-accessible surface area (backbone atoms only — not comparable to full-atom values): 9853 Å² total; per-residue (Å²): 125,53,79,57,89,68,45,83,77,52,34,50,78,87,46,47,65,30,32,49,27,28,34,37,37,40,64,88,47,48,68,54,35,66,75,68,45,72,68,60,67,60,92,83,62,91,67,90,82,55,50,64,25,77,39,47,67,31,23,68,45,66,81,65,25,44,80,48,18,57,58,43,79,54,97,89,40,38,35,31,45,36,32,38,26,43,32,37,33,41,48,57,47,79,38,46,59,80,42,91,45,89,73,76,59,90,87,44,53,23,39,34,34,48,27,40,28,42,55,73,42,68,49,70,48,87,93,66,27,33,37,54,38,79,59,74,38,75,60,92,63,97,65,86,40,75,36,66,50,42,35,38,35,35,76,52,58,39,32,48,44,65,40,40,80,45,79,42,82,53,80,80,88,126

Nearest PDB structures (foldseek):
  4hhy-assembly1_C  TM=9.133E-01  e=7.184E-18  Homo sapiens
  7kk5-assembly4_D  TM=9.274E-01  e=3.348E-17  Homo sapiens
  5a00-assembly1_A  TM=9.161E-01  e=2.461E-17  Homo sapiens
  4zzy-assembly1_A  TM=9.138E-01  e=1.765E-16  Homo sapiens
  8hks-assembly1_A  TM=9.038E-01  e=3.695E-16  Homo sapiens

Radius of gyration: 16.17 Å; Cα contacts (8 Å, |Δi|>4): 373; chains: 1; bounding box: 43×43×39 Å

Organism: Cotesia glomerata (NCBI:txid32391)

Mean predicted aligned error: 6.82 Å